Protein AF-A0A7Z8VL01-F1 (afdb_monomer)

Nearest PDB structures (foldseek):
  5wkp-assembly1_D  TM=5.879E-01  e=3.079E+00  Homo sapiens
  1ihr-assembly1_A  TM=5.793E-01  e=4.566E+00  Escherichia coli
  7o9m-assembly1_a  TM=3.307E-01  e=8.805E+00  Homo sapiens

Sequence (97 aa):
KTSFRKNSDSPPKPETLLIVLNAQGQLTQVQTLAFHEPPEYQPSQRWYAQMFNLPLEDISFRAKIQGISGATLSSRSAIDSVRKVLAVYQINVLEKQ

Secondary structure (DSSP, 8-state):
----PPPTTSPPPPEEEEEEE-TTS-EEEEEEEEE-S-GGGSPPHHHHGGGTT--GGG-STTTTPPPPTT-HHHHHHHHHHHHHHHHHHIIIIITT-

Radius of gyration: 14.4 Å; Cα contacts (8 Å, |Δi|>4): 108; chains: 1; bounding box: 41×21×39 Å

Structure (mmCIF, N/CA/C/O backbone):
data_AF-A0A7Z8VL01-F1
#
_entry.id   AF-A0A7Z8VL01-F1
#
loop_
_atom_site.group_PDB
_atom_site.id
_atom_site.type_symbol
_atom_site.label_atom_id
_atom_site.label_alt_id
_atom_site.label_comp_id
_atom_site.label_asym_id
_atom_site.label_entity_id
_atom_site.label_seq_id
_atom_site.pdbx_PDB_ins_code
_atom_site.Cartn_x
_atom_site.Cartn_y
_atom_site.Cartn_z
_atom_site.occupancy
_atom_site.B_iso_or_equiv
_atom_site.auth_seq_id
_atom_site.auth_comp_id
_atom_site.auth_asym_id
_atom_site.auth_atom_id
_atom_site.pdbx_PDB_model_num
ATOM 1 N N . LYS A 1 1 ? 22.693 -5.778 -22.287 1.00 37.31 1 LYS A N 1
ATOM 2 C CA . LYS A 1 1 ? 21.766 -5.477 -21.168 1.00 37.31 1 LYS A CA 1
ATOM 3 C C . LYS A 1 1 ? 21.049 -4.177 -21.492 1.00 37.31 1 LYS A C 1
ATOM 5 O O . LYS A 1 1 ? 21.595 -3.108 -21.260 1.00 37.31 1 LYS A O 1
ATOM 10 N N . THR A 1 2 ? 19.893 -4.272 -22.134 1.00 38.88 2 THR A N 1
ATOM 11 C CA . THR A 1 2 ? 19.097 -3.118 -22.555 1.00 38.88 2 THR A CA 1
ATOM 12 C C . THR A 1 2 ? 18.391 -2.566 -21.321 1.00 38.88 2 THR A C 1
ATOM 14 O O . THR A 1 2 ? 17.523 -3.225 -20.760 1.00 38.88 2 THR A O 1
ATOM 17 N N . SER A 1 3 ? 18.826 -1.406 -20.832 1.00 42.81 3 SER A N 1
ATOM 18 C CA . SER A 1 3 ? 18.124 -0.681 -19.775 1.00 42.81 3 SER A CA 1
ATOM 19 C C . SER A 1 3 ? 16.933 0.018 -20.422 1.00 42.81 3 SER A C 1
ATOM 21 O O . SER A 1 3 ? 17.101 1.044 -21.076 1.00 42.81 3 SER A O 1
ATOM 23 N N . PHE A 1 4 ? 15.736 -0.551 -20.274 1.00 56.53 4 PHE A N 1
ATOM 24 C CA . PHE A 1 4 ? 14.512 0.212 -20.479 1.00 56.53 4 PHE A CA 1
ATOM 25 C C . PHE A 1 4 ? 14.431 1.222 -19.332 1.00 56.53 4 PHE A C 1
ATOM 27 O O . PHE A 1 4 ? 14.185 0.872 -18.179 1.00 56.53 4 PHE A O 1
ATOM 34 N N . ARG A 1 5 ? 14.743 2.485 -19.628 1.00 56.44 5 ARG A N 1
ATOM 35 C CA . ARG A 1 5 ? 14.402 3.603 -18.750 1.00 56.44 5 ARG A CA 1
ATOM 36 C C . ARG A 1 5 ? 12.977 4.015 -19.093 1.00 56.44 5 ARG A C 1
ATOM 38 O O . ARG A 1 5 ? 12.711 4.376 -20.236 1.00 56.44 5 ARG A O 1
ATOM 45 N N . LYS A 1 6 ? 12.070 3.971 -18.118 1.00 59.28 6 LYS A N 1
ATOM 46 C CA . LYS A 1 6 ? 10.775 4.652 -18.195 1.00 59.28 6 LYS A CA 1
ATOM 47 C C . LYS A 1 6 ? 11.068 6.110 -18.552 1.00 59.28 6 LYS A C 1
ATOM 49 O O . LYS A 1 6 ? 11.806 6.768 -17.818 1.00 59.28 6 LYS A O 1
ATOM 54 N N . ASN A 1 7 ? 10.544 6.602 -19.677 1.00 54.97 7 ASN A N 1
ATOM 55 C CA . ASN A 1 7 ? 10.527 8.044 -19.916 1.00 54.97 7 ASN A CA 1
ATOM 56 C C . ASN A 1 7 ? 9.839 8.680 -18.706 1.00 54.97 7 ASN A C 1
ATOM 58 O O . ASN A 1 7 ? 8.755 8.236 -18.321 1.00 54.97 7 ASN A O 1
ATOM 62 N N . SER A 1 8 ? 10.481 9.683 -18.106 1.00 54.78 8 SER A N 1
ATOM 63 C CA . SER A 1 8 ? 10.022 10.382 -16.895 1.00 54.78 8 SER A CA 1
ATOM 64 C C . SER A 1 8 ? 8.593 10.921 -16.993 1.00 54.78 8 SER A C 1
ATOM 66 O O . SER A 1 8 ? 7.980 11.201 -15.968 1.00 54.78 8 SER A O 1
ATOM 68 N N . ASP A 1 9 ? 8.067 11.015 -18.215 1.00 61.06 9 ASP A N 1
ATOM 69 C CA . ASP A 1 9 ? 6.819 11.692 -18.545 1.00 61.06 9 ASP A CA 1
ATOM 70 C C . ASP A 1 9 ? 5.650 10.722 -18.788 1.00 61.06 9 ASP A C 1
ATOM 72 O O . ASP A 1 9 ? 4.525 11.159 -19.020 1.00 61.06 9 ASP A O 1
ATOM 76 N N . SER A 1 10 ? 5.879 9.399 -18.749 1.00 67.88 10 SER A N 1
ATOM 77 C CA . SER A 1 10 ? 4.795 8.429 -18.939 1.00 67.88 10 SER A CA 1
ATOM 78 C C . SER A 1 10 ? 4.088 8.142 -17.607 1.00 67.88 10 SER A C 1
ATOM 80 O O . SER A 1 10 ? 4.743 7.675 -16.664 1.00 67.88 10 SER A O 1
ATOM 82 N N . PRO A 1 11 ? 2.770 8.407 -17.495 1.00 72.38 11 PRO A N 1
ATOM 83 C CA . PRO A 1 11 ? 2.028 8.149 -16.270 1.00 72.38 11 PRO A CA 1
ATOM 84 C C . PRO A 1 11 ? 2.047 6.653 -15.930 1.00 72.38 11 PRO A C 1
ATOM 86 O O . PRO A 1 11 ? 2.172 5.813 -16.829 1.00 72.38 11 PRO A O 1
ATOM 89 N N . PRO A 1 12 ? 1.938 6.297 -14.638 1.00 76.38 12 PRO A N 1
ATOM 90 C CA . PRO A 1 12 ? 1.847 4.904 -14.253 1.00 76.38 12 PRO A CA 1
ATOM 91 C C . PRO A 1 12 ? 0.630 4.241 -14.902 1.00 76.38 12 PRO A C 1
ATOM 93 O O . PRO A 1 12 ? -0.429 4.859 -15.045 1.00 76.38 12 PRO A O 1
ATOM 96 N N . LYS A 1 13 ? 0.790 2.986 -15.324 1.00 86.31 13 LYS A N 1
ATOM 97 C CA . LYS A 1 13 ? -0.317 2.215 -15.903 1.00 86.31 13 LYS A CA 1
ATOM 98 C C . LYS A 1 13 ? -1.202 1.635 -14.795 1.00 86.31 13 LYS A C 1
ATOM 100 O O . LYS A 1 13 ? -0.719 1.448 -13.680 1.00 86.31 13 LYS A O 1
ATOM 105 N N . PRO A 1 14 ? -2.476 1.313 -15.088 1.00 87.12 14 PRO A N 1
ATOM 106 C CA . PRO A 1 14 ? -3.361 0.701 -14.106 1.00 87.12 14 PRO A CA 1
ATOM 107 C C . PRO A 1 14 ? -2.757 -0.568 -13.490 1.00 87.12 14 PRO A C 1
ATOM 109 O O . PRO A 1 14 ? -2.224 -1.426 -14.199 1.00 87.12 14 PRO A O 1
ATOM 112 N N . GLU A 1 15 ? -2.889 -0.705 -12.177 1.00 91.31 15 GLU A N 1
ATOM 113 C CA . GLU A 1 15 ? -2.551 -1.909 -11.418 1.00 91.31 15 GLU A CA 1
ATOM 114 C C . GLU A 1 15 ? -3.751 -2.332 -10.565 1.00 91.31 15 GLU A C 1
ATOM 116 O O . GLU A 1 15 ? -4.630 -1.527 -10.251 1.00 91.31 15 GLU A O 1
ATOM 121 N N . THR A 1 16 ? -3.816 -3.609 -10.205 1.00 93.88 16 THR A N 1
ATOM 122 C CA . THR A 1 16 ? -4.837 -4.132 -9.292 1.00 93.88 16 THR A CA 1
ATOM 123 C C . THR A 1 16 ? -4.144 -4.788 -8.116 1.00 93.88 16 THR A C 1
ATOM 125 O O . THR A 1 16 ? -3.363 -5.723 -8.296 1.00 93.88 16 THR A O 1
ATOM 128 N N . LEU A 1 17 ? -4.434 -4.292 -6.914 1.00 94.94 17 LEU A N 1
ATOM 129 C CA .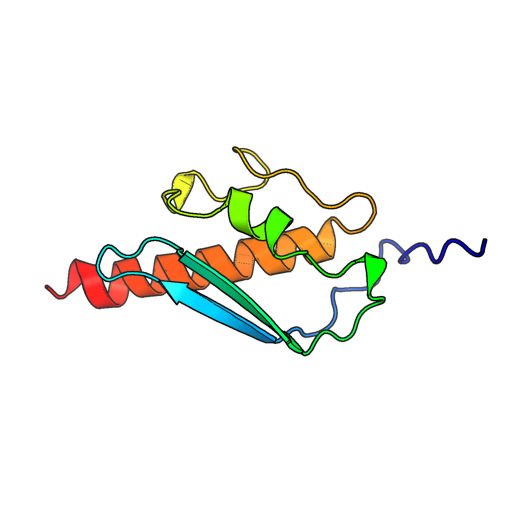 LEU A 1 17 ? -3.853 -4.768 -5.665 1.00 94.94 17 LEU A CA 1
ATOM 130 C C . LEU A 1 17 ? -4.949 -5.353 -4.771 1.00 94.94 17 LEU A C 1
ATOM 132 O O . LEU A 1 17 ? -5.982 -4.723 -4.555 1.00 94.94 17 LEU A O 1
ATOM 136 N N . LEU A 1 18 ? -4.697 -6.534 -4.214 1.00 95.94 18 LEU A N 1
ATOM 137 C CA . LEU A 1 18 ? -5.412 -7.058 -3.057 1.00 95.94 18 LEU A CA 1
ATOM 138 C C . LEU A 1 18 ? -4.674 -6.604 -1.797 1.00 95.94 18 LEU A C 1
ATOM 140 O O . LEU A 1 18 ? -3.534 -7.007 -1.566 1.00 95.94 18 LEU A O 1
ATOM 144 N N . ILE A 1 19 ? -5.332 -5.773 -0.994 1.00 96.50 19 ILE A N 1
ATOM 145 C CA . ILE A 1 19 ? -4.800 -5.217 0.252 1.00 96.50 19 ILE A CA 1
ATOM 146 C C . ILE A 1 19 ? -5.567 -5.849 1.412 1.00 96.50 19 ILE A C 1
ATOM 148 O O . ILE A 1 19 ? -6.791 -5.759 1.466 1.00 96.50 19 ILE A O 1
ATOM 152 N N . VAL A 1 20 ? -4.848 -6.501 2.324 1.00 95.69 20 VAL A N 1
ATOM 153 C CA . VAL A 1 20 ? -5.430 -7.217 3.465 1.00 95.69 20 VAL A CA 1
ATOM 154 C C . VAL A 1 20 ? -5.090 -6.480 4.751 1.00 95.69 20 VAL A C 1
ATOM 156 O O . VAL A 1 20 ? -3.919 -6.208 5.027 1.00 95.69 20 VAL A O 1
ATOM 159 N N . LEU A 1 21 ? -6.125 -6.179 5.533 1.00 94.62 21 LEU A N 1
ATOM 160 C CA . LEU A 1 21 ? -6.010 -5.603 6.868 1.00 94.62 21 LEU A CA 1
ATOM 161 C C . LEU A 1 21 ? -6.406 -6.644 7.922 1.00 94.62 21 LEU A C 1
ATOM 163 O O . LEU A 1 21 ? -7.261 -7.493 7.662 1.00 94.62 21 LEU A O 1
ATOM 167 N N . ASN A 1 22 ? -5.811 -6.578 9.112 1.00 92.75 22 ASN A N 1
ATOM 168 C CA . ASN A 1 22 ? -6.339 -7.289 10.280 1.00 92.75 22 ASN A CA 1
ATOM 169 C C . ASN A 1 22 ? -7.527 -6.530 10.907 1.00 92.75 22 ASN A C 1
ATOM 171 O O . ASN A 1 22 ? -7.868 -5.421 10.496 1.00 92.75 22 ASN A O 1
ATOM 175 N N . ALA A 1 23 ? -8.143 -7.118 11.937 1.00 89.06 23 ALA A N 1
ATOM 176 C CA . ALA A 1 23 ? -9.269 -6.512 12.656 1.00 89.06 23 ALA A CA 1
ATOM 177 C C . ALA A 1 23 ? -8.903 -5.205 13.390 1.00 89.06 23 ALA A C 1
ATOM 179 O O . ALA A 1 23 ? -9.779 -4.432 13.762 1.00 89.06 23 ALA A O 1
ATOM 180 N N . GLN A 1 24 ? -7.612 -4.940 13.594 1.00 88.25 24 GLN A N 1
ATOM 181 C CA . GLN A 1 24 ? -7.097 -3.702 14.176 1.00 88.25 24 GLN A CA 1
ATOM 182 C C . 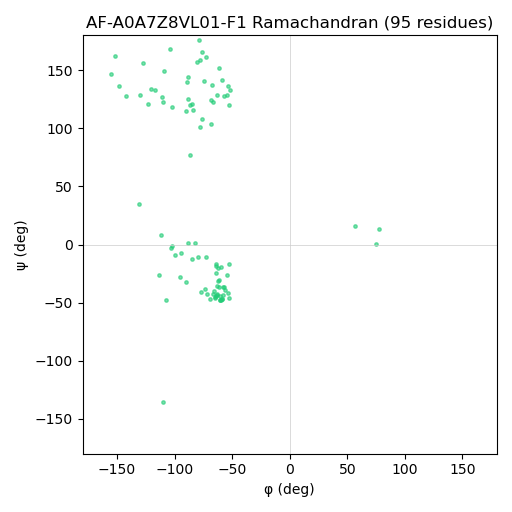GLN A 1 24 ? -6.848 -2.621 13.109 1.00 88.25 24 GLN A C 1
ATOM 184 O O . GLN A 1 24 ? -6.382 -1.535 13.439 1.00 88.25 24 GLN A O 1
ATOM 189 N N . GLY A 1 25 ? -7.138 -2.898 11.832 1.00 89.12 25 GLY A N 1
ATOM 190 C CA . GLY A 1 25 ? -6.915 -1.965 10.727 1.00 89.12 25 GLY A CA 1
ATOM 191 C C . GLY A 1 25 ? -5.466 -1.869 10.264 1.00 89.12 25 GLY A C 1
ATOM 192 O O . GLY A 1 25 ? -5.121 -0.947 9.533 1.00 89.12 25 GLY A O 1
ATOM 193 N N . GLN A 1 26 ? -4.603 -2.798 10.674 1.00 92.44 26 GLN A N 1
ATOM 194 C CA . GLN A 1 26 ? -3.199 -2.813 10.277 1.00 92.44 26 GLN A CA 1
ATOM 195 C C . GLN A 1 26 ? -3.016 -3.604 8.986 1.00 92.44 26 GLN A C 1
ATOM 197 O O . GLN A 1 26 ? -3.596 -4.678 8.814 1.00 92.44 26 GLN A O 1
ATOM 202 N N . LEU A 1 27 ? -2.159 -3.100 8.099 1.00 95.94 27 LEU A N 1
ATOM 203 C CA . LEU A 1 27 ? -1.783 -3.794 6.873 1.00 95.94 27 LEU A CA 1
ATOM 204 C C . LEU A 1 27 ? -0.988 -5.067 7.186 1.00 95.94 27 LEU A C 1
ATOM 206 O O . LEU A 1 27 ? 0.081 -4.988 7.792 1.00 95.94 27 LEU A O 1
ATOM 210 N N . THR A 1 28 ? -1.474 -6.214 6.709 1.00 95.88 28 THR A N 1
ATOM 211 C CA . THR A 1 28 ? -0.814 -7.519 6.890 1.00 95.88 28 THR A CA 1
ATOM 212 C C . THR A 1 28 ? -0.314 -8.127 5.589 1.00 95.88 28 THR A C 1
ATOM 214 O O . THR A 1 28 ? 0.639 -8.903 5.606 1.00 95.88 28 THR A O 1
ATOM 217 N N . GLN A 1 29 ? -0.934 -7.789 4.455 1.00 95.69 29 GLN A N 1
ATOM 218 C CA . GLN A 1 29 ? -0.537 -8.334 3.162 1.00 95.69 29 GLN A CA 1
ATOM 219 C C . GLN A 1 29 ? -0.926 -7.416 2.005 1.00 95.69 29 GLN A C 1
ATOM 221 O O . GLN A 1 29 ? -1.987 -6.792 2.015 1.00 95.69 29 GLN A O 1
ATOM 226 N N . VAL A 1 30 ? -0.091 -7.410 0.964 1.00 96.50 30 VAL A N 1
ATOM 227 C CA . VAL A 1 30 ? -0.426 -6.854 -0.351 1.00 96.50 30 VAL A CA 1
ATOM 228 C C . VAL A 1 30 ? -0.077 -7.881 -1.422 1.00 96.50 30 VAL A C 1
ATOM 230 O O . VAL A 1 30 ? 1.039 -8.402 -1.444 1.00 96.50 30 VAL A O 1
ATOM 233 N N . GLN A 1 31 ? -1.025 -8.176 -2.311 1.00 94.75 31 GLN A N 1
ATOM 234 C CA . GLN A 1 31 ? -0.789 -8.983 -3.506 1.00 94.75 31 GLN A CA 1
ATOM 235 C C . GLN A 1 31 ? -1.123 -8.185 -4.762 1.00 94.75 31 GLN A C 1
ATOM 237 O O . GLN A 1 31 ? -2.183 -7.573 -4.856 1.00 94.75 31 GLN A O 1
ATOM 242 N N . THR A 1 32 ? -0.236 -8.226 -5.751 1.00 93.56 32 THR A N 1
ATOM 243 C CA . THR A 1 32 ? -0.510 -7.670 -7.076 1.00 93.56 32 THR A CA 1
ATOM 244 C C . THR A 1 32 ? -1.267 -8.701 -7.903 1.00 93.56 32 THR A C 1
ATOM 246 O O . THR A 1 32 ? -0.732 -9.766 -8.196 1.00 93.56 32 THR A O 1
ATOM 249 N N . LEU A 1 33 ? -2.506 -8.382 -8.272 1.00 94.69 33 LEU A N 1
ATOM 250 C CA . LEU A 1 33 ? -3.365 -9.227 -9.105 1.00 94.69 33 LEU A CA 1
ATOM 251 C C . LEU A 1 33 ? -3.189 -8.929 -10.599 1.00 94.69 33 LEU A C 1
ATOM 253 O O . LEU A 1 33 ? -3.304 -9.829 -11.424 1.00 94.69 33 LEU A O 1
ATOM 257 N N . ALA A 1 34 ? -2.893 -7.673 -10.948 1.00 93.19 34 ALA A N 1
ATOM 258 C CA . ALA A 1 34 ? -2.608 -7.254 -12.317 1.00 93.19 34 ALA A CA 1
ATOM 259 C C . ALA A 1 34 ? -1.598 -6.100 -12.333 1.00 93.19 34 ALA A C 1
ATOM 261 O O . ALA A 1 34 ? -1.723 -5.157 -11.548 1.00 93.19 34 ALA A O 1
ATOM 262 N N . PHE A 1 35 ? -0.622 -6.161 -13.242 1.00 90.75 35 PHE A N 1
ATOM 263 C CA . PHE A 1 35 ? 0.411 -5.140 -13.423 1.00 90.75 35 PHE A CA 1
ATOM 264 C C . PHE A 1 35 ? 0.729 -4.972 -14.911 1.00 90.75 35 PHE A C 1
ATOM 266 O O . PHE A 1 35 ? 0.995 -5.954 -15.600 1.00 90.75 35 PHE A O 1
ATOM 273 N N . HIS A 1 36 ? 0.685 -3.736 -15.413 1.00 89.81 36 HIS A N 1
ATOM 274 C CA . HIS A 1 36 ? 0.777 -3.448 -16.854 1.00 89.81 36 HIS A CA 1
ATOM 275 C C . HIS A 1 36 ? 2.078 -2.733 -17.266 1.00 89.81 36 HIS A C 1
ATOM 277 O O . HIS A 1 36 ? 2.214 -2.283 -18.410 1.00 89.81 36 HIS A O 1
ATOM 283 N N . GLU A 1 37 ? 3.032 -2.605 -16.345 1.00 85.12 37 GLU A N 1
ATOM 284 C CA . GLU A 1 37 ? 4.364 -2.041 -16.582 1.00 85.12 37 GLU A CA 1
ATOM 285 C C . GLU A 1 37 ? 5.436 -3.143 -16.656 1.00 85.12 37 GLU A C 1
ATOM 287 O O . GLU A 1 37 ? 5.150 -4.294 -16.318 1.00 85.12 37 GLU A O 1
ATOM 292 N N . PRO A 1 38 ? 6.666 -2.820 -17.103 1.00 87.44 38 PRO A N 1
ATOM 293 C CA . PRO A 1 38 ? 7.774 -3.767 -17.059 1.00 87.44 38 PRO A CA 1
ATOM 294 C C . PRO A 1 38 ? 7.953 -4.382 -15.655 1.00 87.44 38 PRO A C 1
ATOM 296 O O . PRO A 1 38 ? 7.936 -3.632 -14.672 1.00 87.44 38 PRO A O 1
ATOM 299 N N . PRO A 1 39 ? 8.120 -5.715 -15.529 1.00 86.12 39 PRO A N 1
ATOM 300 C CA . PRO A 1 39 ? 8.190 -6.409 -14.238 1.00 86.12 39 PRO A CA 1
ATOM 301 C C . PRO A 1 39 ? 9.246 -5.863 -13.266 1.00 86.12 39 PRO A C 1
ATOM 303 O O . PRO A 1 39 ? 9.075 -5.959 -12.055 1.00 86.12 39 PRO A O 1
ATOM 306 N N . GLU A 1 40 ? 10.320 -5.249 -13.763 1.00 85.19 40 GLU A N 1
ATOM 307 C CA . GLU A 1 40 ? 11.354 -4.601 -12.949 1.00 85.19 40 GLU A CA 1
ATOM 308 C C . GLU A 1 40 ? 10.857 -3.389 -12.140 1.00 85.19 40 GLU A C 1
ATOM 310 O O . GLU A 1 40 ? 11.508 -2.992 -11.173 1.00 85.19 40 GLU A O 1
ATOM 315 N N . TYR A 1 41 ? 9.715 -2.802 -12.509 1.00 87.06 41 TYR A N 1
ATOM 316 C CA . TYR A 1 41 ? 9.065 -1.723 -11.757 1.00 87.06 41 TYR A CA 1
ATOM 317 C C . TYR A 1 41 ? 8.000 -2.233 -10.793 1.00 87.06 41 TYR A C 1
ATOM 319 O O . TYR A 1 41 ? 7.467 -1.443 -10.010 1.00 87.06 41 TYR A O 1
ATOM 327 N N . GLN A 1 42 ? 7.682 -3.530 -10.841 1.00 88.69 42 GLN A N 1
ATOM 328 C CA . GLN A 1 42 ? 6.679 -4.120 -9.975 1.00 88.69 42 GLN A CA 1
ATOM 329 C C . GLN A 1 42 ? 7.179 -4.124 -8.525 1.00 88.69 42 GLN A C 1
ATOM 331 O O . GLN A 1 42 ? 8.233 -4.700 -8.230 1.00 88.69 42 GLN A O 1
ATOM 336 N N . PRO A 1 43 ? 6.426 -3.531 -7.584 1.00 90.31 43 PRO A N 1
ATOM 337 C CA . PRO A 1 43 ? 6.777 -3.621 -6.180 1.00 90.31 43 PRO A CA 1
ATOM 338 C C . PRO A 1 43 ? 6.737 -5.067 -5.679 1.00 90.31 43 PRO A C 1
ATOM 340 O O . PRO A 1 43 ? 5.750 -5.780 -5.853 1.00 90.31 43 PRO A O 1
ATOM 343 N N . SER A 1 44 ? 7.821 -5.507 -5.038 1.00 92.12 44 SER A N 1
ATOM 344 C CA . SER A 1 44 ? 7.906 -6.857 -4.471 1.00 92.12 44 SER A CA 1
ATOM 345 C C . SER A 1 44 ? 7.149 -6.968 -3.144 1.00 92.12 44 SER A C 1
ATOM 347 O O . SER A 1 44 ? 6.976 -5.983 -2.425 1.00 92.12 44 SER A O 1
ATOM 349 N N . GLN A 1 45 ? 6.780 -8.189 -2.745 1.00 91.81 45 GLN A N 1
ATOM 350 C CA . GLN A 1 45 ? 6.192 -8.438 -1.419 1.00 91.81 45 GLN A CA 1
ATOM 351 C C . GLN A 1 45 ? 7.094 -7.945 -0.278 1.00 91.81 45 GLN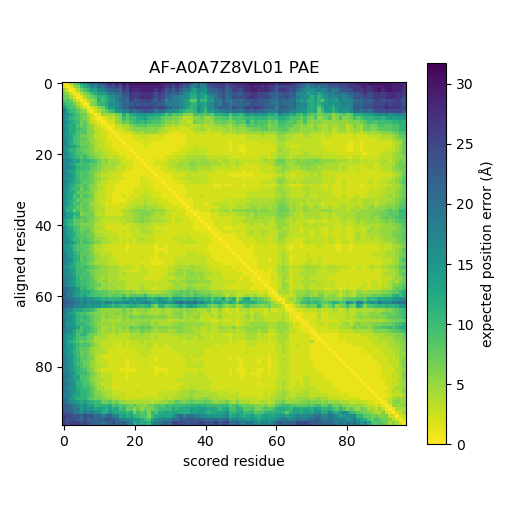 A C 1
ATOM 353 O O . GLN A 1 45 ? 6.619 -7.344 0.681 1.00 91.81 45 G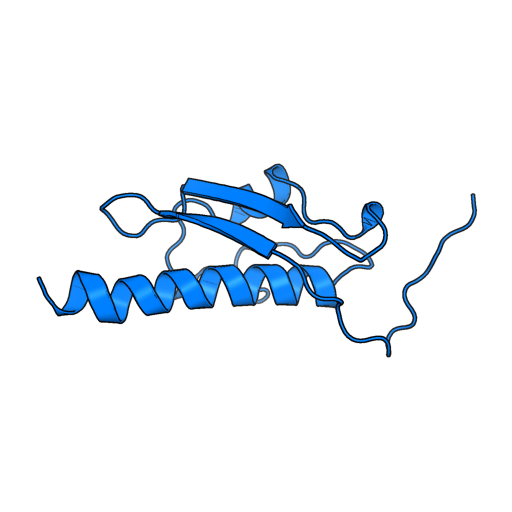LN A O 1
ATOM 358 N N . ARG A 1 46 ? 8.415 -8.130 -0.408 1.00 91.94 46 ARG A N 1
ATOM 359 C CA . ARG A 1 46 ? 9.396 -7.623 0.562 1.00 91.94 46 ARG A CA 1
ATOM 360 C C . ARG A 1 46 ? 9.365 -6.099 0.658 1.00 91.94 46 ARG A C 1
ATOM 362 O O . ARG A 1 46 ? 9.545 -5.555 1.741 1.00 91.94 46 ARG A O 1
ATOM 369 N N . TRP A 1 47 ? 9.154 -5.413 -0.461 1.00 93.56 47 TRP A N 1
ATOM 370 C CA . TRP A 1 47 ? 9.030 -3.963 -0.462 1.00 93.56 47 TRP A CA 1
ATOM 371 C C . TRP A 1 47 ? 7.759 -3.510 0.267 1.00 93.56 47 TRP A C 1
ATOM 373 O O . TRP A 1 47 ? 7.845 -2.605 1.095 1.00 93.56 47 TRP A O 1
ATOM 383 N N . TYR A 1 48 ? 6.623 -4.184 0.044 1.00 94.88 48 TYR A N 1
ATOM 384 C CA . TYR A 1 48 ? 5.380 -3.930 0.785 1.00 94.88 48 TYR A CA 1
ATOM 385 C C . TYR A 1 48 ? 5.508 -4.186 2.287 1.00 94.88 48 TYR A C 1
ATOM 387 O O . TYR A 1 48 ? 4.880 -3.479 3.072 1.00 94.88 48 TYR A O 1
ATOM 395 N N . ALA A 1 49 ? 6.360 -5.128 2.701 1.00 94.38 49 ALA A N 1
ATOM 396 C CA . ALA A 1 49 ? 6.579 -5.429 4.113 1.00 94.38 49 ALA A CA 1
ATOM 397 C C . ALA A 1 49 ? 7.104 -4.235 4.931 1.00 94.38 49 ALA A C 1
ATOM 399 O O . ALA A 1 49 ? 6.922 -4.205 6.144 1.00 94.38 49 ALA A O 1
ATOM 400 N N . GLN A 1 50 ? 7.680 -3.217 4.280 1.00 93.62 50 GLN A N 1
ATOM 401 C CA . GLN A 1 50 ? 8.042 -1.951 4.930 1.00 93.62 50 GLN A CA 1
ATOM 402 C C . GLN A 1 50 ? 6.832 -1.193 5.496 1.00 93.62 50 GLN A C 1
ATOM 404 O O . GLN A 1 50 ? 7.012 -0.326 6.340 1.00 93.62 50 GLN A O 1
ATOM 409 N N . MET A 1 51 ? 5.619 -1.480 5.014 1.00 94.75 51 MET A N 1
ATOM 410 C CA . MET A 1 51 ? 4.374 -0.819 5.419 1.00 94.75 51 MET A CA 1
ATOM 411 C C . MET A 1 51 ? 3.573 -1.634 6.437 1.00 94.75 51 MET A C 1
ATOM 413 O O . MET A 1 51 ? 2.565 -1.151 6.951 1.00 94.75 51 MET A O 1
ATOM 417 N N . PHE A 1 52 ? 3.969 -2.882 6.697 1.00 94.88 52 PHE A N 1
ATOM 418 C CA . PHE A 1 52 ? 3.198 -3.768 7.560 1.00 94.88 52 PHE A CA 1
ATOM 419 C C . PHE A 1 52 ? 3.216 -3.267 8.997 1.00 94.88 52 PHE A C 1
ATOM 421 O O . PHE A 1 52 ? 4.255 -2.857 9.512 1.00 94.88 52 PHE A O 1
ATOM 428 N N . ASN A 1 53 ? 2.049 -3.318 9.639 1.00 92.31 53 ASN A N 1
ATOM 429 C CA . ASN A 1 53 ? 1.842 -2.860 11.015 1.00 92.31 53 ASN A CA 1
ATOM 430 C C . ASN A 1 53 ? 2.230 -1.391 11.283 1.00 92.31 53 ASN A C 1
ATOM 432 O O . ASN A 1 53 ? 2.363 -1.005 12.444 1.00 92.31 53 ASN A O 1
ATOM 436 N N . LEU A 1 54 ? 2.404 -0.568 10.242 1.00 91.88 54 LEU A N 1
ATOM 437 C CA . LEU A 1 54 ? 2.615 0.869 10.397 1.00 91.88 54 LEU A CA 1
ATOM 438 C C . LEU A 1 54 ? 1.276 1.615 10.438 1.00 91.88 54 LEU A C 1
ATOM 440 O O . LEU A 1 54 ? 0.350 1.243 9.709 1.00 91.88 54 LEU A O 1
ATOM 444 N N . PRO A 1 55 ? 1.167 2.680 11.249 1.00 90.31 55 PRO A N 1
ATOM 445 C CA . PRO A 1 55 ? 0.003 3.551 11.219 1.00 90.31 55 PRO A CA 1
ATOM 446 C C . PRO A 1 55 ? -0.003 4.421 9.948 1.00 90.31 55 PRO A C 1
ATOM 448 O O . PRO A 1 55 ? 1.022 4.598 9.283 1.00 90.31 55 PRO A O 1
ATOM 451 N N . LEU A 1 56 ? -1.169 4.969 9.590 1.00 90.50 56 LEU A N 1
ATOM 452 C CA . LEU A 1 56 ? -1.379 5.700 8.332 1.00 90.50 56 LEU A CA 1
ATOM 453 C C . LEU A 1 56 ? -0.434 6.907 8.172 1.00 90.50 56 LEU A C 1
ATOM 455 O O . LEU A 1 56 ? 0.018 7.202 7.060 1.00 90.50 56 LEU A O 1
ATOM 459 N N . GLU A 1 57 ? -0.123 7.608 9.258 1.00 89.56 57 GLU A N 1
ATOM 460 C CA . GLU A 1 57 ? 0.808 8.739 9.296 1.00 89.56 57 GLU A CA 1
ATOM 461 C C . GLU A 1 57 ? 2.244 8.357 8.902 1.00 89.56 57 GLU A C 1
ATOM 463 O O . GLU A 1 57 ? 2.936 9.148 8.257 1.00 89.56 57 GLU A O 1
ATOM 468 N N . ASP A 1 58 ? 2.658 7.120 9.184 1.00 90.88 58 ASP A N 1
ATOM 469 C CA . ASP A 1 58 ? 4.006 6.620 8.902 1.00 90.88 58 ASP A CA 1
ATOM 470 C C . ASP A 1 58 ? 4.154 6.087 7.467 1.00 90.88 58 ASP A C 1
ATOM 472 O O . ASP A 1 58 ? 5.274 5.878 6.985 1.00 90.88 58 ASP A O 1
ATOM 476 N N . ILE A 1 59 ? 3.045 5.891 6.747 1.00 90.56 59 ILE A N 1
ATOM 477 C CA . ILE A 1 59 ? 3.050 5.347 5.385 1.00 90.56 59 ILE A CA 1
ATOM 478 C C . ILE A 1 59 ? 3.243 6.482 4.378 1.00 90.56 59 ILE A C 1
ATOM 480 O O . ILE A 1 59 ? 2.301 6.949 3.743 1.00 90.56 59 ILE A O 1
ATOM 484 N N . SER A 1 60 ? 4.470 6.975 4.225 1.00 85.38 60 SER A N 1
ATOM 485 C CA . SER A 1 60 ? 4.813 7.964 3.195 1.00 85.38 60 SER A CA 1
ATOM 486 C C . SER A 1 60 ? 6.276 7.864 2.754 1.00 85.38 60 SER A C 1
ATOM 488 O O . SER A 1 60 ? 7.119 7.341 3.480 1.00 85.38 60 SER A O 1
ATOM 490 N N . PHE A 1 61 ? 6.607 8.440 1.590 1.00 76.44 61 PHE A N 1
ATOM 491 C CA . PHE A 1 61 ? 8.005 8.573 1.143 1.00 76.44 61 PHE A CA 1
ATOM 492 C C . PHE A 1 61 ? 8.867 9.460 2.039 1.00 76.44 61 PHE A C 1
ATOM 494 O O . PHE A 1 61 ? 10.087 9.354 2.002 1.00 76.44 61 PHE A O 1
ATOM 501 N N . ARG A 1 62 ? 8.253 10.385 2.787 1.00 67.56 62 ARG A N 1
ATOM 502 C CA . ARG A 1 62 ? 8.982 11.255 3.721 1.00 67.56 62 ARG A CA 1
ATOM 503 C C . ARG A 1 62 ? 9.305 10.545 5.036 1.00 67.56 62 ARG A C 1
ATOM 505 O O . ARG A 1 62 ? 10.049 11.094 5.839 1.00 67.56 62 ARG A O 1
ATOM 512 N N . ALA A 1 63 ? 8.723 9.368 5.249 1.00 68.19 63 ALA A N 1
ATOM 513 C CA . ALA A 1 63 ? 8.848 8.582 6.461 1.00 68.19 63 ALA A CA 1
ATOM 514 C C . ALA A 1 63 ? 9.673 7.309 6.191 1.00 68.19 63 ALA A C 1
ATOM 516 O O . ALA A 1 63 ? 10.727 7.363 5.562 1.00 68.19 63 ALA A O 1
ATOM 517 N N . LYS A 1 64 ? 9.223 6.158 6.697 1.00 77.12 64 LYS A N 1
ATOM 518 C CA . LYS A 1 64 ? 10.024 4.929 6.821 1.00 77.12 64 LYS A CA 1
ATOM 519 C C . LYS A 1 64 ? 10.113 4.076 5.544 1.00 77.12 64 LYS A C 1
ATOM 521 O O . LYS A 1 64 ? 10.731 3.016 5.582 1.00 77.12 64 LYS A O 1
ATOM 526 N N . ILE A 1 65 ? 9.507 4.494 4.428 1.00 87.44 65 ILE A N 1
ATOM 527 C CA . ILE A 1 65 ? 9.374 3.659 3.223 1.00 87.44 65 ILE A CA 1
ATOM 528 C C . ILE A 1 65 ? 10.390 4.073 2.161 1.00 87.44 65 ILE A C 1
ATOM 530 O O . ILE A 1 65 ? 10.340 5.181 1.626 1.00 87.44 65 ILE A O 1
ATOM 534 N N . GLN A 1 66 ? 11.277 3.150 1.794 1.00 87.69 66 GLN A N 1
ATOM 535 C CA . GLN A 1 66 ? 12.194 3.349 0.674 1.00 87.69 66 GLN A CA 1
ATOM 536 C C . GLN A 1 66 ? 11.452 3.218 -0.658 1.00 87.69 66 GLN A C 1
ATOM 538 O O . GLN A 1 66 ? 10.616 2.335 -0.821 1.00 87.69 66 GLN A O 1
ATOM 543 N N . GLY A 1 67 ? 11.771 4.061 -1.641 1.00 86.94 67 GLY A N 1
ATOM 544 C CA . GLY A 1 67 ? 11.274 3.901 -3.013 1.00 86.94 67 GLY A CA 1
ATOM 545 C C . GLY A 1 67 ? 11.996 2.790 -3.783 1.00 86.94 67 GLY A C 1
ATOM 546 O O . GLY A 1 67 ? 13.063 2.329 -3.382 1.00 86.94 67 GLY A O 1
ATOM 547 N N . ILE A 1 68 ? 11.434 2.378 -4.919 1.00 87.19 68 ILE A N 1
ATOM 548 C CA . ILE A 1 68 ? 12.090 1.461 -5.861 1.00 87.19 68 ILE A CA 1
ATOM 549 C C . ILE A 1 68 ? 12.913 2.294 -6.847 1.00 87.19 68 ILE A C 1
ATOM 551 O O . ILE A 1 68 ? 12.393 3.203 -7.500 1.00 87.19 68 ILE A O 1
ATOM 555 N N . SER A 1 69 ? 14.209 1.992 -6.953 1.00 83.38 69 SER A N 1
ATOM 556 C CA . SER A 1 69 ? 15.120 2.712 -7.849 1.00 83.38 69 SER A CA 1
ATOM 557 C C . SER A 1 69 ? 14.629 2.655 -9.298 1.00 83.38 69 SER A C 1
ATOM 559 O O . SER A 1 69 ? 14.326 1.583 -9.815 1.00 83.38 69 SER A O 1
ATOM 561 N N . GLY A 1 70 ? 14.526 3.816 -9.950 1.00 83.06 70 GLY A N 1
ATOM 562 C CA . GLY A 1 70 ? 14.022 3.926 -11.323 1.00 83.06 70 GLY A CA 1
ATOM 563 C C . GLY A 1 70 ? 12.503 3.766 -11.480 1.00 83.06 70 GLY A C 1
ATOM 564 O O . GLY A 1 70 ? 12.010 3.893 -12.596 1.00 83.06 70 GLY A O 1
ATOM 565 N N . ALA A 1 71 ? 11.757 3.550 -10.390 1.00 85.31 71 ALA A N 1
ATOM 566 C CA . ALA A 1 71 ? 10.311 3.322 -10.404 1.00 85.31 71 ALA A CA 1
ATOM 567 C C . ALA A 1 71 ? 9.557 4.196 -9.383 1.00 85.31 71 ALA A C 1
ATOM 569 O O . ALA A 1 71 ? 8.547 3.782 -8.818 1.00 85.31 71 ALA A O 1
ATOM 570 N N . THR A 1 72 ? 10.015 5.434 -9.161 1.00 87.31 72 THR A N 1
ATOM 571 C CA . THR A 1 72 ? 9.436 6.361 -8.170 1.00 87.31 72 THR A CA 1
ATOM 572 C C . THR A 1 72 ? 7.928 6.566 -8.342 1.00 87.31 72 THR A C 1
ATOM 574 O O . THR A 1 72 ? 7.198 6.566 -7.353 1.00 87.31 72 THR A O 1
ATOM 577 N N . LEU A 1 73 ? 7.441 6.707 -9.581 1.00 86.00 73 LEU A N 1
ATOM 578 C CA . LEU A 1 73 ? 6.006 6.872 -9.857 1.00 86.00 73 LEU A CA 1
ATOM 579 C C . LEU A 1 73 ? 5.197 5.619 -9.493 1.00 86.00 73 LEU A C 1
ATOM 581 O O . LEU A 1 73 ? 4.123 5.738 -8.911 1.00 86.00 73 LEU A O 1
ATOM 585 N N . SER A 1 74 ? 5.727 4.430 -9.783 1.00 85.81 74 SER A N 1
ATOM 586 C CA . SER A 1 74 ? 5.067 3.152 -9.490 1.00 85.81 74 SER A CA 1
ATOM 587 C C . SER A 1 74 ? 5.073 2.878 -7.981 1.00 85.81 74 SER A C 1
ATOM 589 O O . SER A 1 74 ? 4.038 2.564 -7.403 1.00 85.81 74 SER A O 1
ATOM 591 N N . SER A 1 75 ? 6.194 3.145 -7.296 1.00 89.06 75 SER A N 1
ATOM 592 C CA . SER A 1 75 ? 6.250 3.141 -5.827 1.00 89.06 75 SER A CA 1
ATOM 593 C C . SER A 1 75 ? 5.245 4.112 -5.203 1.00 89.06 75 SER A C 1
ATOM 595 O O . SER A 1 75 ? 4.657 3.805 -4.169 1.00 89.06 75 SER A O 1
ATOM 597 N N . ARG A 1 76 ? 5.025 5.278 -5.826 1.00 90.12 76 ARG A N 1
ATOM 598 C CA . ARG A 1 76 ? 4.071 6.275 -5.331 1.00 90.12 76 ARG A CA 1
ATOM 599 C C . ARG A 1 76 ? 2.637 5.813 -5.473 1.00 90.1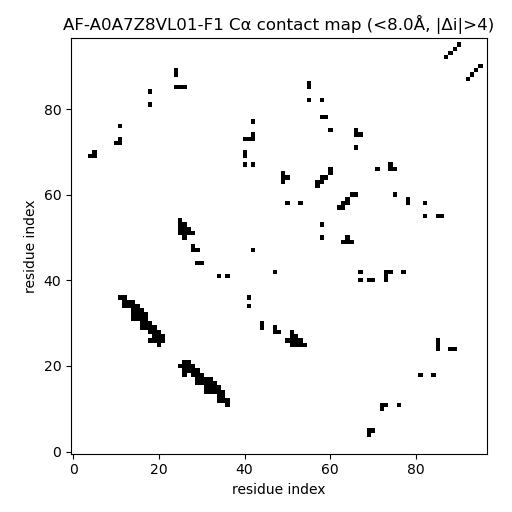2 76 ARG A C 1
ATOM 601 O O . ARG A 1 76 ? 1.901 5.882 -4.496 1.00 90.12 76 ARG A O 1
ATOM 608 N N . SER A 1 77 ? 2.285 5.292 -6.645 1.00 90.56 77 SER A N 1
ATOM 609 C CA . SER A 1 77 ? 0.977 4.683 -6.898 1.00 90.56 77 SER A CA 1
ATOM 610 C C . SER A 1 77 ? 0.647 3.604 -5.861 1.00 90.56 77 SER A C 1
ATOM 612 O O . SER A 1 77 ? -0.433 3.621 -5.262 1.00 90.56 77 SER A O 1
ATOM 614 N N . ALA A 1 78 ? 1.609 2.724 -5.577 1.00 91.44 78 ALA A N 1
ATOM 615 C CA . ALA A 1 78 ? 1.435 1.650 -4.609 1.00 91.44 78 ALA A CA 1
ATOM 616 C C . ALA A 1 78 ? 1.241 2.177 -3.171 1.00 91.44 78 ALA A C 1
ATOM 618 O O . ALA A 1 78 ? 0.309 1.753 -2.485 1.00 91.44 78 ALA A O 1
ATOM 619 N N . ILE A 1 79 ? 2.064 3.139 -2.724 1.00 93.44 79 ILE A N 1
ATOM 620 C CA . ILE A 1 79 ? 1.918 3.782 -1.401 1.00 93.44 79 ILE A CA 1
ATOM 621 C C . ILE A 1 79 ? 0.556 4.471 -1.281 1.00 93.44 79 ILE A C 1
ATOM 623 O O . ILE A 1 79 ? -0.150 4.279 -0.291 1.00 93.44 79 ILE A O 1
ATOM 627 N N . ASP A 1 80 ? 0.162 5.247 -2.289 1.00 93.19 80 ASP A N 1
ATOM 628 C CA . ASP A 1 80 ? -1.103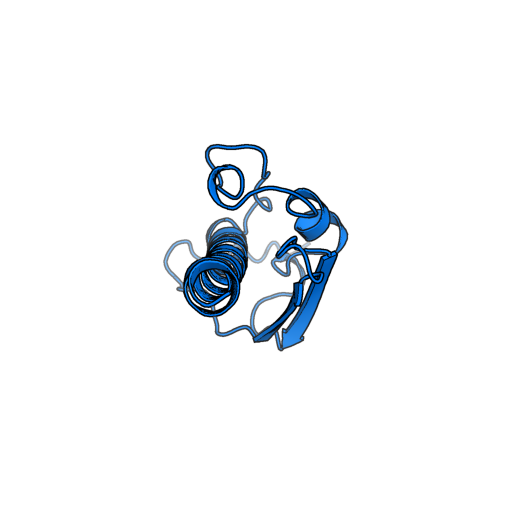 5.981 -2.282 1.00 93.19 80 ASP A CA 1
ATOM 629 C C . ASP A 1 80 ? -2.305 5.023 -2.236 1.00 93.19 80 ASP A C 1
ATOM 631 O O . ASP A 1 80 ? -3.293 5.302 -1.554 1.00 93.19 80 ASP A O 1
ATOM 635 N N . SER A 1 81 ? -2.215 3.868 -2.901 1.00 94.06 81 SER A N 1
ATOM 636 C CA . SER A 1 81 ? -3.246 2.823 -2.860 1.00 94.06 81 SER A CA 1
ATOM 637 C C . SER A 1 81 ? -3.399 2.216 -1.464 1.00 94.06 81 SER A C 1
ATOM 639 O O . SER A 1 81 ? -4.518 2.113 -0.959 1.00 94.06 81 SER A O 1
ATOM 641 N N . VAL A 1 82 ? -2.285 1.891 -0.798 1.00 94.94 82 VAL A N 1
ATOM 642 C CA . VAL A 1 82 ? -2.290 1.403 0.592 1.00 94.94 82 VAL A CA 1
ATOM 643 C C . VAL A 1 82 ? -2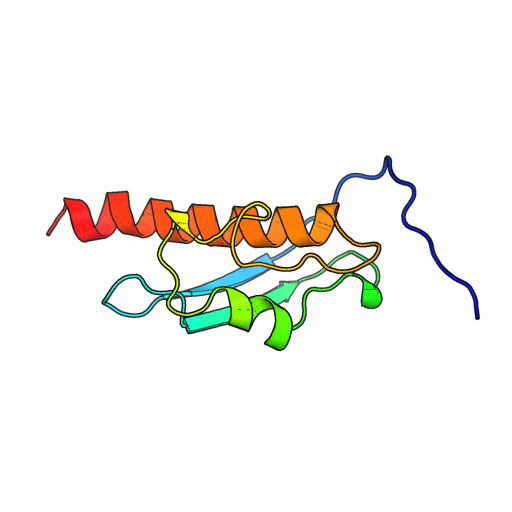.888 2.445 1.540 1.00 94.94 82 VAL A C 1
ATOM 645 O O . VAL A 1 82 ? -3.784 2.124 2.322 1.00 94.94 82 VAL A O 1
ATOM 648 N N . ARG A 1 83 ? -2.456 3.710 1.436 1.00 94.75 83 ARG A N 1
ATOM 649 C CA . ARG A 1 83 ? -2.976 4.809 2.267 1.00 94.75 83 ARG A CA 1
ATOM 650 C C . ARG A 1 83 ? -4.484 4.986 2.112 1.00 94.75 83 ARG A C 1
ATOM 652 O O . ARG A 1 83 ? -5.173 5.172 3.110 1.00 94.75 83 ARG A O 1
ATOM 659 N N . LYS A 1 84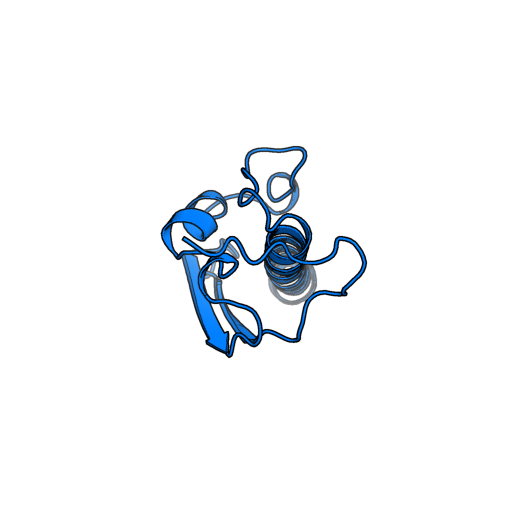 ? -5.001 4.926 0.879 1.00 93.88 84 LYS A N 1
ATOM 660 C CA . LYS A 1 84 ? -6.443 5.049 0.607 1.00 93.88 84 LYS A CA 1
ATOM 661 C C . LYS A 1 84 ? -7.245 3.972 1.329 1.00 93.88 84 LYS A C 1
ATOM 663 O O . LYS A 1 84 ? -8.234 4.302 1.972 1.00 93.88 84 LYS A O 1
ATOM 668 N N . VAL A 1 85 ? -6.818 2.711 1.255 1.00 94.31 85 VAL A N 1
ATOM 669 C CA . VAL A 1 85 ? -7.527 1.600 1.911 1.00 94.31 85 VAL A CA 1
ATOM 670 C C . VAL A 1 85 ? -7.529 1.757 3.431 1.00 94.31 85 VAL A C 1
ATOM 672 O O . VAL A 1 85 ? -8.580 1.616 4.053 1.00 94.31 85 VAL A O 1
ATOM 675 N N . LEU A 1 86 ? -6.389 2.116 4.025 1.00 93.25 86 LEU A N 1
ATOM 676 C CA . LEU A 1 86 ? -6.291 2.360 5.467 1.00 93.25 86 LEU A CA 1
ATOM 677 C C . LEU A 1 86 ? -7.168 3.536 5.919 1.00 93.25 86 LEU A C 1
ATOM 679 O O . LEU A 1 86 ? -7.885 3.417 6.907 1.00 93.25 86 LEU A O 1
ATOM 683 N N . ALA A 1 87 ? -7.175 4.640 5.167 1.00 93.19 87 ALA A N 1
ATOM 684 C CA . ALA A 1 87 ? -8.032 5.788 5.461 1.00 93.19 87 ALA A CA 1
ATOM 685 C C . ALA A 1 87 ? -9.525 5.430 5.368 1.00 93.19 87 ALA A C 1
ATOM 687 O O . ALA A 1 87 ? -10.311 5.806 6.235 1.00 93.19 87 ALA A O 1
ATOM 688 N N . VAL A 1 88 ? -9.919 4.659 4.347 1.00 91.6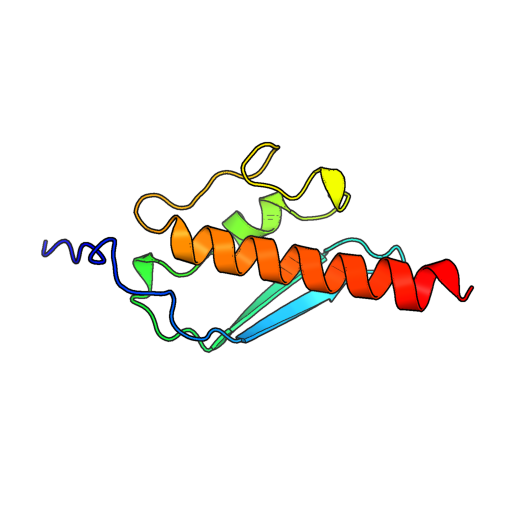2 88 VAL A N 1
ATOM 689 C CA . VAL A 1 88 ? -11.296 4.162 4.206 1.00 91.62 88 VAL A CA 1
ATOM 690 C C . VAL A 1 88 ? -11.679 3.286 5.396 1.00 91.62 88 VAL A C 1
ATOM 692 O O . VAL A 1 88 ? -12.774 3.466 5.926 1.00 91.62 88 VAL A O 1
ATOM 695 N N . TYR A 1 89 ? -10.798 2.384 5.839 1.00 90.81 89 TYR A N 1
ATOM 696 C CA . TYR A 1 89 ? -11.038 1.553 7.019 1.00 90.81 89 TYR A CA 1
ATOM 697 C C . TYR A 1 89 ? -11.227 2.400 8.284 1.00 90.81 89 TYR A C 1
ATOM 699 O O . TYR A 1 89 ? -12.203 2.210 9.007 1.00 90.81 89 TYR A O 1
ATOM 707 N N . GLN A 1 90 ? -10.338 3.369 8.519 1.00 87.94 90 GLN A N 1
ATOM 708 C CA . GLN A 1 90 ? -10.388 4.235 9.695 1.00 87.94 90 GLN A CA 1
ATOM 709 C C . GLN A 1 90 ? -11.707 5.017 9.772 1.00 87.94 90 GLN A C 1
ATOM 711 O O . GLN A 1 90 ? -12.368 4.992 10.803 1.00 87.94 90 GLN A O 1
ATOM 716 N N . ILE A 1 91 ? -12.135 5.620 8.661 1.00 88.38 91 ILE A N 1
ATOM 717 C CA . ILE A 1 91 ? -13.363 6.427 8.609 1.00 88.38 91 ILE A CA 1
ATOM 718 C C . ILE A 1 91 ? -14.631 5.555 8.642 1.00 88.38 91 ILE A C 1
ATOM 720 O O . ILE A 1 91 ? -15.639 5.929 9.230 1.00 88.38 91 ILE A O 1
ATOM 724 N N . ASN A 1 92 ? -14.641 4.392 7.981 1.00 83.25 92 ASN A N 1
ATOM 725 C CA . ASN A 1 92 ? -15.886 3.628 7.803 1.00 83.25 92 ASN A CA 1
ATOM 726 C C . ASN A 1 92 ? -16.115 2.538 8.845 1.00 83.25 92 ASN A C 1
ATOM 728 O O . ASN A 1 92 ? -17.269 2.177 9.070 1.00 83.25 92 ASN A O 1
ATOM 732 N N . VAL A 1 93 ? -15.049 1.983 9.420 1.00 79.81 93 VAL A N 1
ATOM 733 C CA . VAL A 1 93 ? -15.134 0.833 10.327 1.00 79.81 93 VAL A CA 1
ATOM 734 C C . VAL A 1 93 ? -14.871 1.256 11.764 1.00 79.81 93 VAL A C 1
ATOM 736 O O . VAL A 1 93 ? -15.660 0.896 12.628 1.00 79.81 93 VAL A O 1
ATOM 739 N N . LEU A 1 94 ? -13.812 2.032 12.021 1.00 72.94 94 LEU A N 1
ATOM 740 C CA . LEU A 1 94 ? -13.459 2.427 13.390 1.00 72.94 94 LEU A CA 1
ATOM 741 C C . LEU A 1 94 ? -14.357 3.540 13.938 1.00 72.94 94 LEU A C 1
ATOM 743 O O . LEU A 1 94 ? -14.770 3.452 15.083 1.00 72.94 94 LEU A O 1
ATOM 747 N N . GLU A 1 95 ? -14.710 4.555 13.142 1.00 69.69 95 GLU A N 1
ATOM 748 C CA . GLU A 1 95 ? -15.582 5.649 13.620 1.00 69.69 95 GLU A CA 1
ATOM 749 C C . GLU A 1 95 ? -17.057 5.243 13.797 1.00 69.69 95 GLU A C 1
ATOM 751 O O . GLU A 1 95 ? -17.844 6.005 14.355 1.00 69.69 95 GLU A O 1
ATOM 756 N N . LYS A 1 96 ? -17.456 4.061 13.305 1.00 59.91 96 LYS A N 1
ATOM 757 C CA . LYS A 1 96 ? -18.836 3.553 13.405 1.00 59.91 96 LYS A CA 1
ATOM 758 C C . LYS A 1 96 ? -19.036 2.484 14.486 1.00 59.91 96 LYS A C 1
ATOM 760 O O . LYS A 1 96 ? -20.161 2.001 14.619 1.00 59.91 96 LYS A O 1
ATOM 765 N N . GLN A 1 97 ? -17.979 2.092 15.196 1.00 53.72 97 GLN A N 1
ATOM 766 C CA . GLN A 1 97 ? -18.027 1.175 16.343 1.00 53.72 97 GLN A CA 1
ATOM 767 C C . GLN A 1 97 ? -18.021 1.964 17.650 1.00 53.72 97 GLN A C 1
ATOM 769 O O . GLN A 1 97 ? -18.727 1.518 18.580 1.00 53.72 97 GLN A O 1
#

Mean predicted aligned error: 6.34 Å

Solvent-accessible surface area (backbone atoms only — not comparable to full-atom values): 6148 Å² total; per-residue (Å²): 135,86,79,84,70,74,62,92,82,63,75,76,63,75,67,40,72,50,76,41,62,49,98,85,63,30,41,74,48,68,44,80,79,42,75,73,62,66,73,91,48,56,83,47,63,76,63,54,54,64,48,46,70,47,57,75,89,49,63,37,78,91,52,77,38,83,73,47,86,92,18,58,65,46,43,45,54,54,49,54,52,53,45,50,53,46,52,50,44,49,64,65,52,60,74,73,107

pLDDT: mean 84.68, std 13.53, range [37.31, 96.5]

Foldseek 3Di:
DDDPQDDPPDAADDWDKDWDADPVLWTDFIDTPDHDDDCLLDQDRVQCVQRTRDQLVQLDPVHRHDHRVSNNNSSVVVSVVNSVSSVCCCVPPVVVD